Protein AF-A0A522R8R5-F1 (afdb_monomer)

Nearest PDB structures (foldseek):
  5f7t-assembly4_L  TM=5.466E-01  e=8.380E+00  Macaca mulatta
  5eiu-assembly1_D  TM=5.823E-01  e=9.622E+00  Macaca mulatta

Secondary structure (DSSP, 8-state):
-HHHHHHHHHHHHHHHHHHHHTTTTS-HHHHHHHHHHHHHHHHHHHHHHHH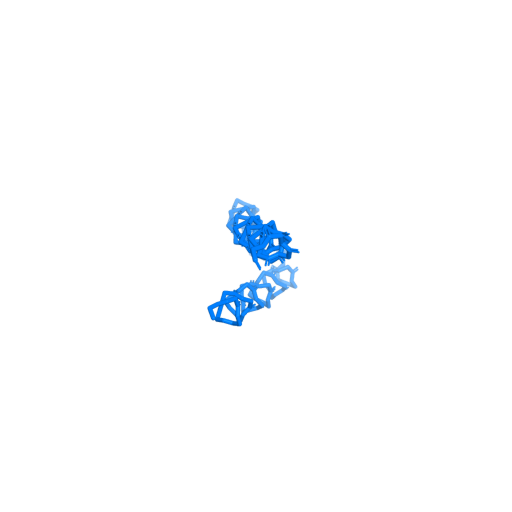HHHHHHHGGG-

Mean predicted aligned error: 5.75 Å

pLDDT: mean 86.81, std 11.04, range [44.94, 96.19]

Solvent-accessible surface area (backbone atoms only — not comparable to full-atom values): 3583 Å² total; per-residue (Å²): 114,67,69,60,54,54,51,53,45,50,55,47,49,55,53,50,51,54,52,58,77,44,44,93,83,47,60,68,68,59,54,50,52,52,52,54,53,47,51,51,47,50,52,52,52,50,53,50,53,49,52,54,54,52,50,64,58,60,62,76,79,115

Radius of gy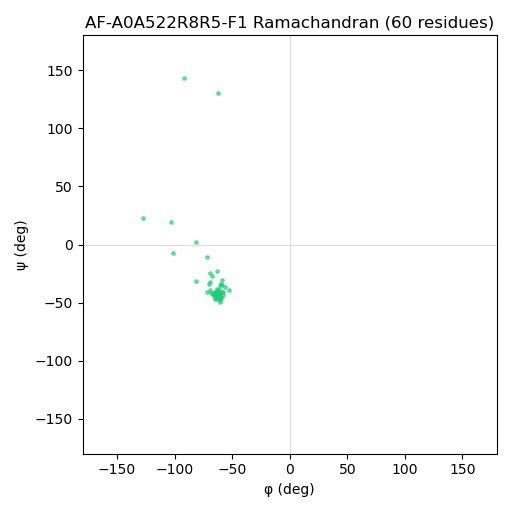ration: 16.0 Å; Cα contacts (8 Å, |Δi|>4): 20; chains: 1; bounding box: 32×11×50 Å

Foldseek 3Di:
DLVVLVVVLVVLVVVLVVCVVVVVVDDPVVNVVSVVVSVVSVVVSVVVVVVVVVVVVVVVPD

Structure (mmCIF, N/CA/C/O backbone):
data_AF-A0A522R8R5-F1
#
_entry.id   AF-A0A522R8R5-F1
#
loop_
_atom_site.group_PDB
_atom_site.id
_atom_site.type_symbol
_atom_site.label_atom_id
_atom_site.label_alt_id
_atom_site.label_comp_id
_atom_site.label_asym_id
_atom_site.label_entity_id
_atom_site.label_seq_id
_atom_site.pdbx_PDB_ins_code
_atom_site.Cartn_x
_atom_site.Cartn_y
_atom_site.Cartn_z
_atom_site.occupancy
_atom_site.B_iso_or_equiv
_atom_site.auth_seq_id
_atom_site.auth_comp_id
_atom_site.auth_asym_id
_atom_site.auth_atom_id
_atom_site.pdbx_PDB_model_num
ATOM 1 N N . LYS A 1 1 ? 16.705 3.043 -5.620 1.00 65.06 1 LYS A N 1
ATOM 2 C CA . LYS A 1 1 ? 15.371 3.681 -5.743 1.00 65.06 1 LYS A CA 1
ATOM 3 C C . LYS A 1 1 ? 14.303 2.762 -5.138 1.00 65.06 1 LYS A C 1
ATOM 5 O O . LYS A 1 1 ? 13.853 3.051 -4.040 1.00 65.06 1 LYS A O 1
ATOM 10 N N . LEU A 1 2 ? 14.059 1.580 -5.719 1.00 77.56 2 LEU A N 1
ATOM 11 C CA . LEU A 1 2 ? 13.167 0.536 -5.175 1.00 77.56 2 LEU A CA 1
ATOM 12 C C . LEU A 1 2 ? 13.446 0.112 -3.718 1.00 77.56 2 LEU A C 1
ATOM 14 O O . LEU A 1 2 ? 12.510 -0.044 -2.945 1.00 77.56 2 LEU A O 1
ATOM 18 N N . LYS A 1 3 ? 14.722 -0.003 -3.310 1.00 78.62 3 LYS A N 1
ATOM 19 C CA . LYS A 1 3 ? 15.105 -0.389 -1.932 1.00 78.62 3 LYS A CA 1
ATOM 20 C C .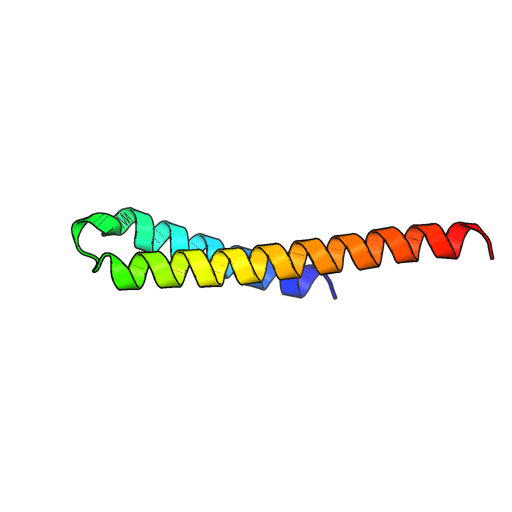 LYS A 1 3 ? 14.516 0.515 -0.835 1.00 78.62 3 LYS A C 1
ATOM 22 O O . LYS A 1 3 ? 14.162 0.016 0.227 1.00 78.62 3 LYS A O 1
ATOM 27 N N . LEU A 1 4 ? 14.401 1.824 -1.083 1.00 86.19 4 LEU A N 1
ATOM 28 C CA . LEU A 1 4 ? 13.835 2.760 -0.101 1.00 86.19 4 LEU A CA 1
ATOM 29 C C . LEU A 1 4 ? 12.321 2.579 0.032 1.00 86.19 4 LEU A C 1
ATOM 31 O O . LEU A 1 4 ? 11.794 2.559 1.137 1.00 86.19 4 LEU A O 1
ATOM 35 N N . ILE A 1 5 ? 11.637 2.380 -1.093 1.00 87.31 5 ILE A N 1
ATOM 36 C CA . ILE A 1 5 ? 10.182 2.201 -1.144 1.00 87.31 5 ILE A CA 1
ATOM 37 C C . ILE A 1 5 ? 9.787 0.871 -0.503 1.00 87.31 5 ILE A C 1
ATOM 39 O O . ILE A 1 5 ? 8.865 0.830 0.306 1.00 87.31 5 ILE A O 1
ATOM 43 N N . ALA A 1 6 ? 10.550 -0.190 -0.773 1.00 89.00 6 ALA A N 1
ATOM 44 C CA . ALA A 1 6 ? 10.385 -1.475 -0.104 1.00 89.00 6 ALA A CA 1
ATOM 45 C C . ALA A 1 6 ? 10.532 -1.356 1.426 1.00 89.00 6 ALA A C 1
ATOM 47 O O . ALA A 1 6 ? 9.739 -1.941 2.159 1.00 89.00 6 ALA A O 1
ATOM 48 N N . SER A 1 7 ? 11.492 -0.555 1.911 1.00 93.69 7 SER A N 1
ATOM 49 C CA . SER A 1 7 ? 11.669 -0.296 3.348 1.00 93.69 7 SER A CA 1
ATOM 50 C C . SER A 1 7 ? 10.458 0.419 3.963 1.00 93.69 7 SER A C 1
ATOM 52 O O . SER A 1 7 ? 9.957 0.007 5.007 1.00 93.69 7 SER A O 1
ATOM 54 N N . ILE A 1 8 ? 9.919 1.439 3.284 1.00 92.06 8 ILE A N 1
ATOM 55 C CA . ILE A 1 8 ? 8.725 2.175 3.739 1.00 92.06 8 ILE A CA 1
ATOM 56 C C . ILE A 1 8 ? 7.500 1.251 3.820 1.00 92.06 8 ILE A C 1
ATOM 58 O O . ILE A 1 8 ? 6.783 1.263 4.823 1.00 92.06 8 ILE A O 1
ATOM 62 N N . ILE A 1 9 ? 7.280 0.416 2.799 1.00 93.88 9 ILE A N 1
ATOM 63 C CA . ILE A 1 9 ? 6.174 -0.554 2.774 1.00 93.88 9 ILE A CA 1
ATOM 64 C C . ILE A 1 9 ? 6.318 -1.560 3.925 1.00 93.88 9 ILE A C 1
ATOM 66 O O . ILE A 1 9 ? 5.335 -1.848 4.607 1.00 93.88 9 ILE A O 1
ATOM 70 N N . ALA A 1 10 ? 7.533 -2.050 4.186 1.00 94.06 10 ALA A N 1
ATOM 71 C CA . ALA A 1 10 ? 7.797 -2.990 5.274 1.00 94.06 10 ALA A CA 1
ATOM 72 C C . ALA A 1 10 ? 7.516 -2.379 6.657 1.00 94.06 10 ALA A C 1
ATOM 74 O O . ALA A 1 10 ? 6.863 -3.010 7.487 1.00 94.06 10 ALA A O 1
ATOM 75 N N . ILE A 1 11 ? 7.936 -1.133 6.896 1.00 95.56 11 ILE A N 1
ATOM 76 C CA . ILE A 1 11 ? 7.638 -0.418 8.148 1.00 95.56 11 ILE A CA 1
ATOM 77 C C . ILE A 1 11 ? 6.120 -0.238 8.315 1.00 95.56 11 ILE A C 1
ATOM 79 O O . ILE A 1 11 ? 5.581 -0.492 9.394 1.00 95.56 11 ILE A O 1
ATOM 83 N N . SER A 1 12 ? 5.412 0.137 7.245 1.00 95.38 12 SER A N 1
ATOM 84 C CA . SER A 1 12 ? 3.947 0.248 7.249 1.00 95.38 12 SER A CA 1
ATOM 85 C C . SER A 1 12 ? 3.257 -1.091 7.549 1.00 95.38 12 SER A C 1
ATOM 87 O O . SER A 1 12 ? 2.286 -1.107 8.303 1.00 95.38 12 SER A O 1
ATOM 89 N N . ALA A 1 13 ? 3.773 -2.211 7.030 1.00 94.00 13 ALA A N 1
ATOM 90 C CA . ALA A 1 13 ? 3.239 -3.548 7.299 1.00 94.00 13 ALA A CA 1
ATOM 91 C C . ALA A 1 13 ? 3.350 -3.928 8.784 1.00 94.00 13 ALA A C 1
ATOM 93 O O . ALA A 1 13 ? 2.390 -4.431 9.364 1.00 94.00 13 ALA A O 1
ATOM 94 N N . ILE A 1 14 ? 4.493 -3.643 9.420 1.00 95.50 14 ILE A N 1
ATOM 95 C CA . ILE A 1 14 ? 4.697 -3.883 10.860 1.00 95.50 14 ILE A CA 1
ATOM 96 C C . ILE A 1 14 ? 3.697 -3.065 11.682 1.00 95.50 14 ILE A C 1
ATOM 98 O O . ILE A 1 14 ? 3.117 -3.563 12.646 1.00 95.50 14 ILE A O 1
ATOM 102 N N . HIS A 1 15 ? 3.471 -1.812 11.288 1.00 92.81 15 HIS A N 1
ATOM 103 C CA . HIS A 1 15 ? 2.522 -0.936 11.961 1.00 92.81 15 HIS A CA 1
ATOM 104 C C . HIS A 1 15 ? 1.080 -1.458 11.851 1.00 92.81 15 HIS A C 1
ATOM 106 O O . HIS A 1 15 ? 0.353 -1.474 12.844 1.00 92.81 15 HIS A O 1
ATOM 112 N N . LEU A 1 16 ? 0.688 -1.952 10.672 1.00 93.06 16 LEU A N 1
ATOM 113 C CA . LEU A 1 16 ? -0.615 -2.580 10.470 1.00 93.06 16 LEU A CA 1
ATOM 114 C C . LEU A 1 16 ? -0.760 -3.870 11.285 1.00 93.06 16 LEU A C 1
ATOM 116 O O . LEU A 1 16 ? -1.799 -4.079 11.901 1.00 93.06 16 LEU A O 1
ATOM 120 N N . LEU A 1 17 ? 0.281 -4.707 11.338 1.00 93.69 17 LEU A N 1
ATOM 121 C CA . LEU A 1 17 ? 0.283 -5.937 12.133 1.00 93.69 17 LEU A CA 1
ATOM 122 C C . LEU A 1 17 ? 0.080 -5.642 13.621 1.00 93.69 17 LEU A C 1
ATOM 124 O O . LEU A 1 17 ? -0.714 -6.313 14.273 1.00 93.69 17 LEU A O 1
ATOM 128 N N . ARG A 1 18 ? 0.743 -4.605 14.146 1.00 91.56 18 ARG A N 1
ATOM 129 C CA . ARG A 1 18 ? 0.547 -4.160 15.529 1.00 91.56 18 ARG A CA 1
ATOM 130 C C . ARG A 1 18 ? -0.897 -3.728 15.785 1.00 91.56 18 ARG A C 1
ATOM 132 O O . ARG A 1 18 ? -1.494 -4.178 16.754 1.00 91.56 18 ARG A O 1
ATOM 139 N N . ALA A 1 19 ? -1.465 -2.906 14.903 1.00 89.94 19 ALA A N 1
ATOM 140 C CA . ALA A 1 19 ? -2.870 -2.506 14.999 1.00 89.94 19 ALA A CA 1
ATOM 141 C C . ALA A 1 19 ? -3.822 -3.712 14.931 1.00 89.94 19 ALA A C 1
ATOM 143 O O . ALA A 1 19 ? -4.845 -3.742 15.606 1.00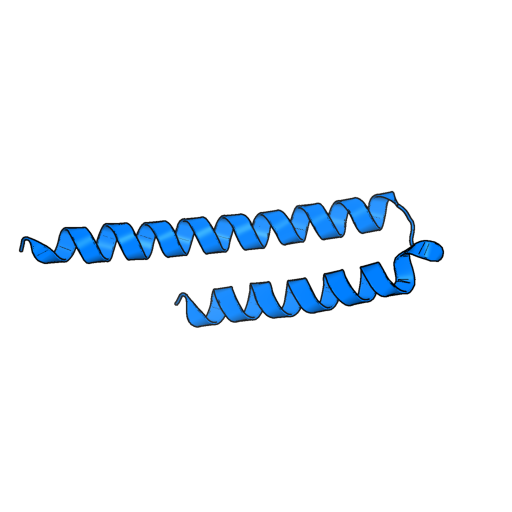 89.94 19 ALA A O 1
ATOM 144 N N . PHE A 1 20 ? -3.460 -4.739 14.162 1.00 89.75 20 PHE A N 1
ATOM 145 C CA . PHE A 1 20 ? -4.226 -5.977 14.067 1.00 89.75 20 PHE A CA 1
ATOM 146 C C . PHE A 1 20 ? -4.159 -6.823 15.345 1.00 89.75 20 PHE A C 1
ATOM 148 O O . PHE A 1 20 ? -5.140 -7.466 15.702 1.00 89.75 20 PHE A O 1
ATOM 155 N N . MET A 1 21 ? -3.029 -6.813 16.057 1.00 91.06 21 MET A N 1
ATOM 156 C CA . MET A 1 21 ? -2.904 -7.482 17.358 1.00 91.06 21 MET A CA 1
ATOM 157 C C . MET A 1 21 ? -3.758 -6.824 18.448 1.00 91.06 21 MET A C 1
ATOM 159 O O . MET A 1 21 ? -4.174 -7.497 19.385 1.00 91.06 21 MET A O 1
ATOM 163 N N . GLU A 1 22 ? -4.035 -5.528 18.317 1.00 89.12 22 GLU A N 1
ATOM 164 C CA . GLU A 1 22 ? -4.853 -4.737 19.244 1.00 89.12 22 GLU A CA 1
ATOM 165 C C . GLU A 1 22 ? -6.274 -4.487 18.679 1.00 89.12 22 GLU A C 1
ATOM 167 O O . GLU A 1 22 ? -6.985 -3.590 19.121 1.00 89.12 22 GLU A O 1
ATOM 172 N N . VAL A 1 23 ? -6.726 -5.289 17.702 1.00 87.00 23 VAL A N 1
ATOM 173 C CA . VAL A 1 23 ? -7.984 -5.055 16.960 1.00 87.00 23 VAL A CA 1
ATOM 174 C C . VAL A 1 23 ? -9.236 -5.008 17.839 1.00 87.00 23 VAL A C 1
ATOM 176 O O . VAL A 1 23 ? -10.179 -4.295 17.507 1.00 87.00 23 VAL A O 1
ATOM 179 N N . GLU A 1 24 ? -9.264 -5.732 18.961 1.00 83.75 24 GLU A N 1
ATOM 180 C CA . GLU A 1 24 ? -10.420 -5.739 19.870 1.00 83.75 24 GLU A CA 1
ATOM 181 C C . GLU A 1 24 ? -10.615 -4.408 20.613 1.00 83.75 24 GLU A C 1
ATOM 183 O O . GLU A 1 24 ? -11.737 -4.091 21.005 1.00 83.75 24 GLU A O 1
ATOM 188 N N .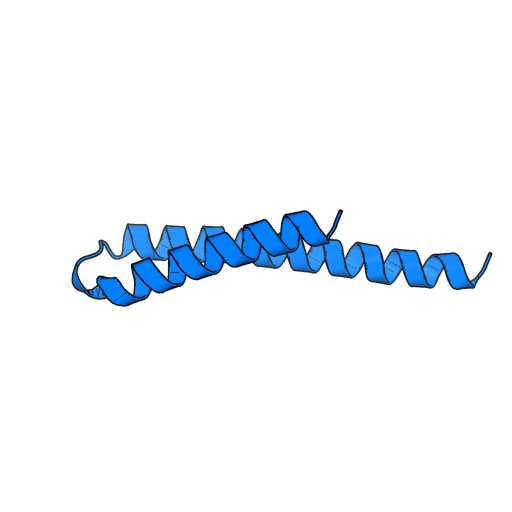 SER A 1 25 ? -9.554 -3.612 20.790 1.00 80.62 25 SER A N 1
ATOM 189 C CA . SER A 1 25 ? -9.604 -2.306 21.461 1.00 80.62 25 SER A CA 1
ATOM 190 C C . SER A 1 25 ? -9.598 -1.121 20.492 1.00 80.62 25 SER A C 1
ATOM 192 O O . SER A 1 25 ? -9.781 0.022 20.917 1.00 80.62 25 SER A O 1
ATOM 194 N N . MET A 1 26 ? -9.404 -1.369 19.194 1.00 78.50 26 MET A N 1
ATOM 195 C CA . MET A 1 26 ? -9.357 -0.332 18.169 1.00 78.50 26 MET A CA 1
ATOM 196 C C . MET A 1 26 ? -10.721 -0.071 17.529 1.00 78.50 26 MET A C 1
ATOM 198 O O . MET A 1 26 ? -11.500 -0.979 17.241 1.00 78.50 26 MET A O 1
ATOM 202 N N . ASP A 1 27 ? -10.978 1.201 17.224 1.00 87.50 27 ASP A N 1
ATOM 203 C CA . ASP A 1 27 ? -12.125 1.575 16.405 1.00 87.50 27 ASP A CA 1
ATOM 204 C C . ASP A 1 27 ? -12.014 0.956 14.999 1.00 87.50 27 ASP A C 1
ATOM 206 O O . ASP A 1 27 ? -10.987 1.075 14.318 1.00 87.50 27 ASP A O 1
ATOM 210 N N . LYS A 1 28 ? -13.094 0.309 14.548 1.00 86.50 28 LYS A N 1
ATOM 211 C CA . LYS A 1 28 ? -13.138 -0.399 13.258 1.00 86.50 28 LYS A CA 1
ATOM 212 C C . LYS A 1 28 ? -12.840 0.525 12.077 1.00 86.50 28 LYS A C 1
ATOM 214 O O . LYS A 1 28 ? -12.212 0.084 11.115 1.00 86.50 28 LYS A O 1
ATOM 219 N N . THR A 1 29 ? -13.256 1.789 12.146 1.00 90.06 29 THR A N 1
ATOM 220 C CA . THR A 1 29 ? -13.033 2.781 11.084 1.00 90.06 29 THR A CA 1
ATOM 221 C C . THR A 1 29 ? -11.548 3.091 10.952 1.00 90.06 29 THR A C 1
ATOM 223 O O . THR A 1 29 ? -11.011 3.116 9.846 1.00 90.06 29 THR A O 1
ATOM 226 N N . ASN A 1 30 ? -10.857 3.259 12.081 1.00 88.19 30 ASN A N 1
ATOM 227 C CA . ASN A 1 30 ? -9.417 3.509 12.090 1.00 88.19 30 ASN A CA 1
ATOM 228 C C . ASN A 1 30 ? -8.637 2.334 11.495 1.00 88.19 30 ASN A C 1
ATOM 230 O O . ASN A 1 30 ? -7.758 2.540 10.658 1.00 88.19 30 ASN A O 1
ATOM 234 N N . LEU A 1 31 ? -8.995 1.100 11.858 1.00 90.62 31 LEU A N 1
ATOM 235 C CA . LEU A 1 31 ? -8.343 -0.088 11.309 1.00 90.62 31 LEU A CA 1
ATOM 236 C C . LEU A 1 31 ? -8.578 -0.226 9.796 1.00 90.62 31 LEU A C 1
ATOM 238 O O . LEU A 1 31 ? -7.641 -0.526 9.057 1.00 90.62 31 LEU A O 1
ATOM 242 N N . GLN A 1 32 ? -9.789 0.067 9.310 1.00 91.81 32 GLN A N 1
ATOM 243 C CA . GLN A 1 32 ? -10.082 0.094 7.873 1.00 91.81 32 GLN A CA 1
ATOM 244 C C . GLN A 1 32 ? -9.209 1.109 7.125 1.00 91.81 32 GLN A C 1
ATOM 246 O O . GLN A 1 32 ? -8.619 0.764 6.101 1.00 91.81 32 GLN A O 1
ATOM 251 N N . TRP A 1 33 ? -9.056 2.329 7.647 1.00 94.38 33 TRP A N 1
ATOM 252 C CA . TRP A 1 33 ? -8.182 3.336 7.037 1.00 94.38 33 TRP A CA 1
ATOM 253 C C . TRP A 1 33 ? -6.716 2.905 7.010 1.00 94.38 33 TRP A C 1
ATOM 255 O O . TRP A 1 33 ? -6.049 3.085 5.991 1.00 94.38 33 TRP A O 1
ATOM 265 N N . MET A 1 34 ? -6.216 2.281 8.080 1.00 92.94 34 MET A N 1
ATOM 266 C CA . MET A 1 34 ? -4.845 1.761 8.114 1.00 92.94 34 MET A CA 1
ATOM 267 C C . MET A 1 34 ? -4.617 0.685 7.046 1.00 92.94 34 MET A C 1
ATOM 269 O O . MET A 1 34 ? -3.595 0.719 6.358 1.00 92.94 34 MET A O 1
ATOM 273 N N . VAL A 1 35 ? -5.575 -0.230 6.855 1.00 94.25 35 VAL A N 1
ATOM 274 C CA . VAL A 1 35 ? -5.515 -1.247 5.791 1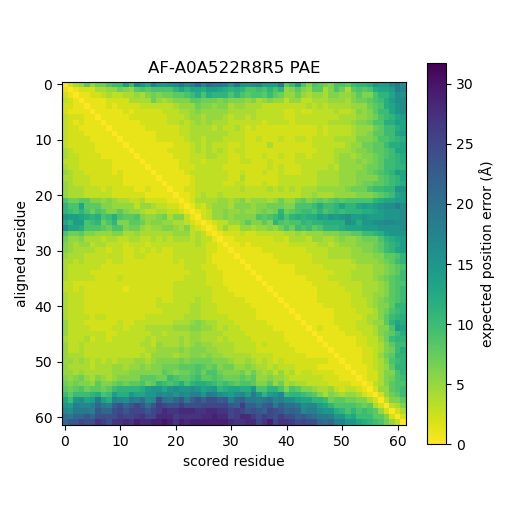.00 94.25 35 VAL A CA 1
ATOM 275 C C . VAL A 1 35 ? -5.530 -0.593 4.408 1.00 94.25 35 VAL A C 1
ATOM 277 O O . VAL A 1 35 ? -4.700 -0.933 3.566 1.00 94.25 35 VAL A O 1
ATOM 280 N N . ILE A 1 36 ? -6.427 0.369 4.167 1.00 96.06 36 ILE A N 1
ATOM 281 C CA . ILE A 1 36 ? -6.550 1.069 2.875 1.00 96.06 36 ILE A CA 1
ATOM 282 C C . ILE A 1 36 ? -5.248 1.793 2.514 1.00 96.06 36 ILE A C 1
ATOM 284 O O . ILE A 1 36 ? -4.759 1.688 1.384 1.00 96.06 36 ILE A O 1
ATOM 288 N N . ILE A 1 37 ? -4.653 2.502 3.473 1.00 95.00 37 ILE A N 1
ATOM 289 C CA . ILE A 1 37 ? -3.386 3.212 3.270 1.00 95.00 37 ILE A CA 1
ATOM 290 C C . ILE A 1 37 ? -2.259 2.213 2.986 1.00 95.00 37 ILE A C 1
ATOM 292 O O . ILE A 1 37 ? -1.483 2.410 2.050 1.00 95.00 37 ILE A O 1
ATOM 296 N N . HIS A 1 38 ? -2.193 1.108 3.733 1.00 94.69 38 HIS A N 1
ATOM 297 C CA . HIS A 1 38 ? -1.186 0.077 3.504 1.00 94.69 38 HIS A CA 1
ATOM 298 C C . HIS A 1 38 ? -1.301 -0.535 2.101 1.00 94.69 38 HIS A C 1
ATOM 300 O O . HIS A 1 38 ? -0.307 -0.629 1.380 1.00 94.69 38 HIS A O 1
ATOM 306 N N . LEU A 1 39 ? -2.518 -0.870 1.667 1.00 96.19 39 LEU A N 1
ATOM 307 C CA . LEU A 1 39 ? -2.777 -1.372 0.316 1.00 96.19 39 LEU A CA 1
ATOM 308 C C . LEU A 1 39 ? -2.389 -0.358 -0.766 1.00 96.19 39 LEU A C 1
ATOM 310 O O . LEU A 1 39 ? -1.863 -0.752 -1.804 1.00 96.19 39 LEU A O 1
ATOM 314 N N . THR A 1 40 ? -2.565 0.941 -0.517 1.00 95.62 40 THR A N 1
ATOM 315 C CA . THR A 1 40 ? -2.119 2.005 -1.433 1.00 95.62 40 THR A CA 1
ATOM 316 C C . THR A 1 40 ? -0.593 2.021 -1.579 1.00 95.62 40 THR A C 1
ATOM 318 O O . THR A 1 40 ? -0.073 2.144 -2.695 1.00 95.62 40 THR A O 1
ATOM 321 N N . PHE A 1 41 ? 0.151 1.836 -0.483 1.00 93.38 41 PHE A N 1
ATOM 322 C CA . PHE A 1 41 ? 1.612 1.713 -0.530 1.00 93.38 41 PHE A CA 1
ATOM 323 C C . PHE A 1 41 ? 2.071 0.444 -1.249 1.00 93.38 41 PHE A C 1
ATOM 325 O O . PHE A 1 41 ? 2.990 0.511 -2.067 1.00 93.38 41 PHE A O 1
ATOM 332 N N . VAL A 1 42 ? 1.412 -0.691 -1.003 1.00 93.62 42 VAL A N 1
ATOM 333 C CA . VAL A 1 42 ? 1.687 -1.950 -1.711 1.00 93.62 42 VAL A CA 1
ATOM 334 C C . VAL A 1 42 ? 1.439 -1.787 -3.209 1.00 93.62 42 VAL A C 1
ATOM 336 O O . VAL A 1 42 ? 2.326 -2.092 -4.002 1.00 93.62 42 VAL A O 1
ATOM 339 N N . ALA A 1 43 ? 0.287 -1.241 -3.608 1.00 95.56 43 ALA A N 1
ATOM 340 C CA . ALA A 1 43 ? -0.042 -0.995 -5.010 1.00 95.56 43 ALA A CA 1
ATOM 341 C C . ALA A 1 43 ? 0.993 -0.084 -5.687 1.00 95.56 43 ALA A C 1
ATOM 343 O O . ALA A 1 43 ? 1.467 -0.393 -6.779 1.00 95.56 43 ALA A O 1
ATOM 344 N N . SER A 1 44 ? 1.419 0.986 -5.012 1.00 92.19 44 SER A N 1
ATOM 345 C CA . SER A 1 44 ? 2.473 1.880 -5.511 1.00 92.19 44 SER A CA 1
ATOM 346 C C . SER A 1 44 ? 3.809 1.149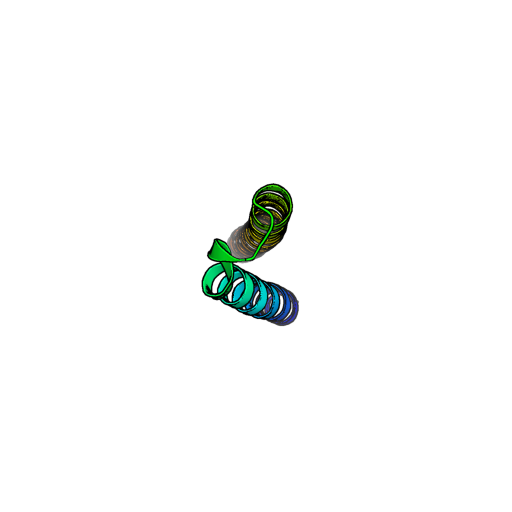 -5.693 1.00 92.19 44 SER A C 1
ATOM 348 O O . SER A 1 44 ? 4.480 1.323 -6.708 1.00 92.19 44 SER A O 1
ATOM 350 N N . GLY A 1 45 ? 4.188 0.285 -4.745 1.00 90.56 45 GLY A N 1
ATOM 351 C CA . GLY A 1 45 ? 5.389 -0.548 -4.846 1.00 90.56 45 GLY A CA 1
ATOM 352 C C . GLY A 1 45 ? 5.331 -1.544 -6.005 1.00 90.56 45 GLY A C 1
ATOM 353 O O . GLY A 1 45 ? 6.314 -1.699 -6.728 1.00 90.56 45 GLY A O 1
ATOM 354 N N . VAL A 1 46 ? 4.171 -2.168 -6.223 1.00 92.31 46 VAL A N 1
ATOM 355 C CA . VAL A 1 46 ? 3.935 -3.090 -7.344 1.00 92.31 46 VAL A CA 1
ATOM 356 C C . VAL A 1 46 ? 4.022 -2.357 -8.679 1.00 92.31 46 VAL A C 1
ATOM 358 O O . VAL A 1 46 ? 4.719 -2.827 -9.571 1.00 92.31 46 VAL A O 1
ATOM 361 N N . LEU A 1 47 ? 3.390 -1.188 -8.818 1.00 92.56 47 LEU A N 1
ATOM 362 C CA . LEU A 1 47 ? 3.470 -0.379 -10.040 1.00 92.56 47 LEU A CA 1
ATOM 363 C C . LEU A 1 47 ? 4.913 0.009 -10.375 1.00 92.56 47 LEU A C 1
ATOM 365 O O . LEU A 1 47 ? 5.319 -0.072 -11.531 1.00 92.56 47 LEU A O 1
ATOM 369 N N . LEU A 1 48 ? 5.710 0.376 -9.372 1.00 89.31 48 LEU A N 1
ATOM 370 C CA . LEU A 1 48 ? 7.121 0.703 -9.574 1.00 89.31 48 LEU A CA 1
ATOM 371 C C . LEU A 1 48 ? 7.959 -0.522 -9.944 1.00 89.31 48 LEU A C 1
ATOM 373 O O . LEU A 1 48 ? 8.810 -0.424 -10.822 1.00 89.31 48 LEU A O 1
ATOM 377 N N . ALA A 1 49 ? 7.700 -1.678 -9.331 1.00 88.25 49 ALA A N 1
ATOM 378 C CA . ALA A 1 49 ? 8.342 -2.930 -9.725 1.00 88.25 49 ALA A CA 1
ATOM 379 C C . ALA A 1 49 ? 7.978 -3.327 -11.166 1.00 88.25 49 ALA A C 1
ATOM 381 O O . ALA A 1 49 ? 8.841 -3.782 -11.914 1.00 88.25 49 ALA A O 1
ATOM 382 N N . LEU A 1 50 ? 6.724 -3.106 -11.576 1.00 90.44 50 LEU A N 1
ATOM 383 C CA . LEU A 1 50 ? 6.271 -3.318 -12.951 1.00 90.44 50 LEU A CA 1
ATOM 384 C C . LEU A 1 50 ? 6.954 -2.356 -13.930 1.00 90.44 50 LEU A C 1
ATOM 386 O O . LEU A 1 50 ? 7.399 -2.802 -14.983 1.00 90.44 50 LEU A O 1
ATOM 390 N N . MET A 1 51 ? 7.087 -1.069 -13.595 1.00 89.50 51 MET A N 1
ATOM 391 C CA . MET A 1 51 ? 7.80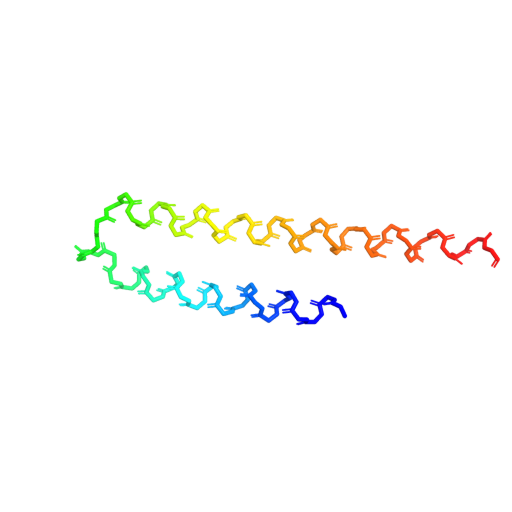6 -0.099 -14.434 1.00 89.50 51 MET A CA 1
ATOM 392 C C . MET A 1 51 ? 9.284 -0.464 -14.605 1.00 89.50 51 MET A C 1
ATOM 394 O O . MET A 1 51 ? 9.782 -0.439 -15.731 1.00 89.50 51 MET A O 1
ATOM 398 N N . ASP A 1 52 ? 9.972 -0.845 -13.525 1.00 86.38 52 ASP A N 1
ATOM 399 C CA . ASP A 1 52 ? 11.368 -1.303 -13.592 1.00 86.38 52 ASP A CA 1
ATOM 400 C C . ASP A 1 52 ? 11.485 -2.586 -14.439 1.00 86.38 52 ASP A C 1
ATOM 402 O O . ASP A 1 52 ? 12.393 -2.716 -15.263 1.00 86.38 52 ASP A O 1
ATOM 406 N N . TRP A 1 53 ? 10.536 -3.519 -14.313 1.00 86.69 53 TRP A N 1
ATOM 407 C 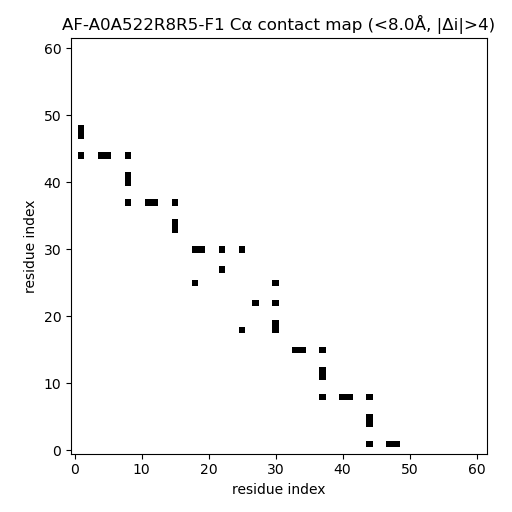CA . TRP A 1 53 ? 10.508 -4.746 -15.115 1.00 86.69 53 TRP A CA 1
ATOM 408 C C . TRP A 1 53 ? 10.263 -4.486 -16.608 1.00 86.69 53 TRP A C 1
ATOM 410 O O . TRP A 1 53 ? 10.939 -5.070 -17.452 1.00 86.69 53 TRP A O 1
ATOM 420 N N . ILE A 1 54 ? 9.341 -3.585 -16.952 1.00 89.19 54 ILE A N 1
ATOM 421 C CA . ILE A 1 54 ? 9.096 -3.190 -18.347 1.00 89.19 54 ILE A CA 1
ATOM 422 C C . ILE A 1 54 ? 10.328 -2.479 -18.920 1.00 89.19 54 ILE A C 1
ATOM 424 O O . ILE A 1 54 ? 10.781 -2.834 -20.003 1.00 89.19 54 ILE A O 1
ATOM 428 N N . THR A 1 55 ? 10.908 -1.529 -18.183 1.00 86.06 55 THR A N 1
ATOM 429 C CA . THR A 1 55 ? 12.097 -0.775 -18.625 1.00 86.06 55 THR A CA 1
ATOM 430 C C . THR A 1 55 ? 13.288 -1.703 -18.864 1.00 86.06 55 THR A C 1
ATOM 432 O O . THR A 1 55 ? 13.900 -1.650 -19.925 1.00 86.06 55 THR A O 1
ATOM 435 N N . SER A 1 56 ? 13.551 -2.636 -17.943 1.00 79.75 56 SER A N 1
ATOM 436 C CA . SER A 1 56 ? 14.634 -3.621 -18.098 1.00 79.75 56 SER A CA 1
ATOM 437 C C . SER A 1 56 ? 14.456 -4.580 -19.281 1.00 79.75 56 SER A C 1
ATOM 439 O O . SER A 1 56 ? 15.444 -5.121 -19.770 1.00 79.75 56 SER A O 1
ATOM 441 N N . ARG A 1 57 ? 13.226 -4.791 -19.773 1.00 73.62 57 ARG A N 1
ATOM 442 C CA . ARG A 1 57 ? 12.984 -5.523 -21.027 1.00 73.62 57 ARG A CA 1
ATOM 443 C C . ARG A 1 57 ? 13.176 -4.666 -22.273 1.00 73.62 57 ARG A C 1
ATOM 445 O O . ARG A 1 57 ? 13.585 -5.205 -23.295 1.00 73.62 57 ARG A O 1
ATOM 452 N N . SER A 1 58 ? 12.893 -3.370 -22.197 1.00 68.62 58 SER A N 1
ATOM 453 C CA . SER A 1 58 ? 13.080 -2.436 -23.314 1.00 68.62 58 SER A CA 1
ATOM 454 C C . SER A 1 58 ? 14.560 -2.198 -23.633 1.00 68.62 58 SER A C 1
ATOM 456 O O . SER A 1 58 ? 14.910 -2.069 -24.803 1.00 68.62 58 SER A O 1
ATOM 458 N N . ASP A 1 59 ? 15.438 -2.234 -22.627 1.00 59.22 59 ASP A N 1
ATOM 459 C CA . ASP A 1 59 ? 16.891 -2.078 -22.809 1.00 59.22 59 ASP A CA 1
ATOM 460 C C . ASP A 1 59 ? 17.570 -3.301 -23.470 1.00 59.22 59 ASP A C 1
ATOM 462 O O . ASP A 1 59 ? 18.723 -3.222 -23.879 1.00 59.22 59 ASP A O 1
ATOM 466 N N . ALA A 1 60 ? 16.877 -4.438 -23.622 1.00 58.00 60 ALA A N 1
ATOM 467 C CA . ALA A 1 60 ? 17.434 -5.656 -24.230 1.00 58.00 60 ALA A CA 1
ATOM 468 C C . ALA A 1 60 ? 17.428 -5.658 -25.780 1.00 58.00 60 ALA A C 1
ATOM 470 O O . ALA A 1 60 ? 17.826 -6.649 -26.399 1.00 58.00 60 ALA A O 1
ATOM 471 N N . HIS A 1 61 ? 16.969 -4.574 -26.416 1.00 49.69 61 HIS A N 1
ATOM 472 C CA . HIS A 1 61 ? 16.908 -4.411 -27.877 1.00 49.69 61 HIS A CA 1
ATOM 473 C C . HIS A 1 61 ? 17.573 -3.117 -28.397 1.00 49.69 61 HIS A C 1
ATOM 475 O O . HIS A 1 61 ? 17.245 -2.670 -29.497 1.00 49.69 61 HIS A O 1
ATOM 481 N N . GLY A 1 62 ? 18.509 -2.535 -27.637 1.00 44.94 62 GLY A N 1
ATOM 482 C CA . GLY A 1 62 ? 19.374 -1.423 -28.063 1.00 44.94 62 GLY A CA 1
ATOM 483 C C . GLY A 1 62 ? 20.830 -1.837 -28.206 1.00 44.94 62 GLY A C 1
ATOM 484 O O . GLY A 1 62 ? 21.331 -2.501 -27.273 1.00 44.94 62 GLY A O 1
#

Sequence (62 aa):
KLKLIASIIAISAIHLLRAFMEVESMDKTNLQWMVIIHLTFVASGVLLALMDWITSRSDAHG